Protein AF-A0A7R9QKX7-F1 (afdb_monomer)

InterPro domains:
  IPR015883 Beta-hexosaminidase, catalytic domain [PF00728] (13-104)
  IPR017853 Glycoside hydrolase superfamily [SSF51445] (15-140)
  IPR025705 Beta-hexosaminidase [PR00738] (69-85)
  IPR025705 Beta-hexosaminidase [PR00738] (86-103)
  IPR025705 Beta-hexosaminidase [PTHR22600] (3-140)

Mean predicted aligned error: 6.74 Å

Sequence (152 aa):
MVWKEKYRHPTSQSDSWKATVSRIVGQGYKVIVSACWYLNYISYGQDWEKYYRCDPTKSLADDREKALVLGGEACMWGEYVDGTNVLSRLWPRASAVAERLWSNPLDTNDIESAKFRLDQHRCRMLRRGIPAQPILNGFCGDYEWEMNANEL

Nearest PDB structures (foldseek):
  1np0-assembly1_D  TM=9.536E-01  e=9.210E-13  Homo sapiens
  2gk1-assembly1_I  TM=9.541E-01  e=4.145E-12  Homo sapiens
  2gjx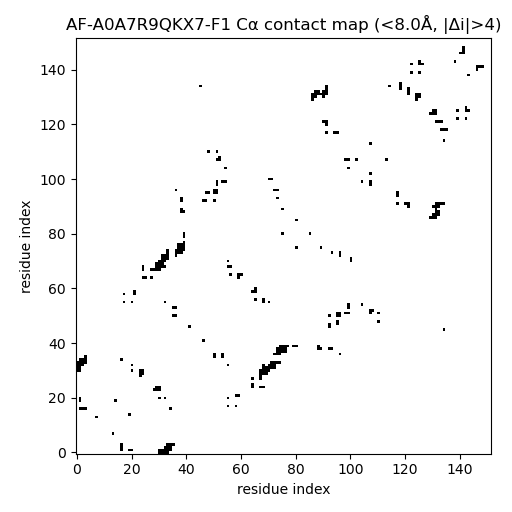-assembly1_A  TM=9.546E-01  e=9.042E-12  Homo sapiens
  2gjx-assembly1_B  TM=9.508E-01  e=1.335E-11  Homo sapiens
  1o7a-assembly3_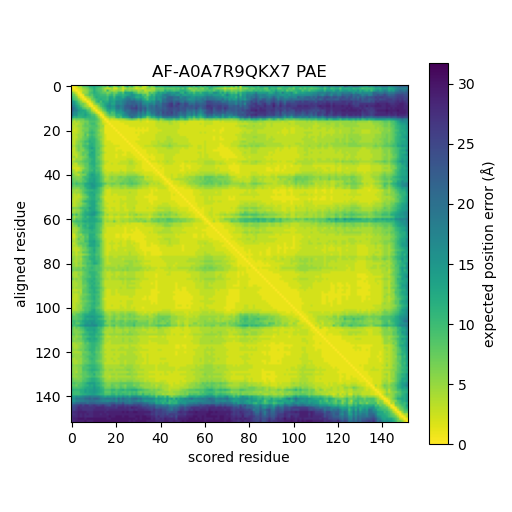E  TM=9.547E-01  e=1.972E-11  Homo sapiens

Secondary structure (DSSP, 8-state):
-B-------TTS----HHHHHHHHHHTT--EEE-TT-BTT---SS-THHHHHT--SSTT--SHHHHTTEEEE--B--STT--TTTHHHHHTTHHHHHHHHHHS-TTTT--HHHHHHHHHHHHHHHHTTT--PPP-SS---GGGSS---TT--

Foldseek 3Di:
DQADDPPPDPVDDRQDSLNVLQVCLVVVAADADAHQQALCDDDPAQPLVSLLQDDSCVSPDDPSSSVSHPAYDRDHDPPPDDPVCPQQSCPPSVVSRVCNRPDDVVVSNDPVVVLVVRQVVRLVCLVVVRQYHHRDPDDSPCSNDVPPVPPD

Organism: NCBI:txid1979941

Structure (mmCIF, N/CA/C/O backbone):
data_AF-A0A7R9QKX7-F1
#
_entry.id   AF-A0A7R9QKX7-F1
#
loop_
_atom_site.group_PDB
_atom_site.id
_atom_site.type_symbol
_atom_site.label_atom_id
_atom_site.label_alt_id
_atom_site.label_comp_id
_atom_site.label_asym_id
_atom_site.label_entity_id
_atom_site.label_seq_id
_atom_site.pdbx_PDB_ins_code
_atom_site.Cartn_x
_atom_site.Cartn_y
_atom_site.Cartn_z
_atom_site.occupancy
_atom_site.B_iso_or_equiv
_atom_site.auth_seq_id
_atom_site.auth_comp_id
_atom_site.auth_asym_id
_atom_site.auth_atom_id
_atom_site.pdbx_PDB_model_num
ATOM 1 N N . MET A 1 1 ? -18.209 -2.935 4.297 1.00 61.28 1 MET A N 1
ATOM 2 C CA . MET A 1 1 ? -17.096 -2.386 3.492 1.00 61.28 1 MET A CA 1
ATOM 3 C C . MET A 1 1 ? -17.192 -0.867 3.534 1.00 61.28 1 MET A C 1
ATOM 5 O O . MET A 1 1 ? -18.298 -0.363 3.393 1.00 61.28 1 MET A O 1
ATOM 9 N N . VAL A 1 2 ? -16.093 -0.155 3.806 1.00 78.44 2 VAL A N 1
ATOM 10 C CA . VAL A 1 2 ? -16.045 1.320 3.856 1.00 78.44 2 VAL A CA 1
ATOM 11 C C . VAL A 1 2 ? -15.180 1.832 2.709 1.00 78.44 2 VAL A C 1
ATOM 13 O O . VAL A 1 2 ? -13.962 1.636 2.702 1.00 78.44 2 VAL A O 1
ATOM 16 N N . TRP A 1 3 ? -15.808 2.510 1.753 1.00 73.50 3 TRP A N 1
ATOM 17 C CA . TRP A 1 3 ? -15.162 3.099 0.583 1.00 73.50 3 TRP A CA 1
ATOM 18 C C . TRP A 1 3 ? -15.325 4.623 0.587 1.00 73.50 3 TRP A C 1
ATOM 20 O O . TRP A 1 3 ? -16.161 5.179 1.300 1.00 73.50 3 TRP A O 1
ATOM 30 N N . LYS A 1 4 ? -14.481 5.323 -0.174 1.00 63.41 4 LYS A N 1
ATOM 31 C CA . LYS A 1 4 ? -14.516 6.785 -0.253 1.00 63.41 4 LYS A CA 1
ATOM 32 C C . LYS A 1 4 ? -15.504 7.212 -1.332 1.00 63.41 4 LYS A C 1
ATOM 34 O O . LYS A 1 4 ? -15.301 6.908 -2.505 1.00 63.41 4 LYS A O 1
ATOM 39 N N . GLU A 1 5 ? -16.523 7.970 -0.946 1.00 58.16 5 GLU A N 1
ATOM 40 C CA . GLU A 1 5 ? -17.475 8.592 -1.867 1.00 58.16 5 GLU A CA 1
ATOM 41 C C . GLU A 1 5 ? -17.256 10.113 -1.862 1.00 58.16 5 GLU A C 1
ATOM 43 O O . GLU A 1 5 ? -17.449 10.776 -0.846 1.00 58.16 5 GLU A O 1
ATOM 48 N N . LYS A 1 6 ? -16.764 10.672 -2.978 1.00 53.06 6 LYS A N 1
ATOM 49 C CA . LYS A 1 6 ? -16.409 12.105 -3.086 1.00 53.06 6 LYS A CA 1
ATOM 50 C C . LYS A 1 6 ? -17.587 12.988 -3.537 1.00 53.06 6 LYS A C 1
ATOM 52 O O . LYS A 1 6 ? -17.511 14.200 -3.385 1.00 53.06 6 LYS A O 1
ATOM 57 N N . TYR A 1 7 ? -18.662 12.397 -4.065 1.00 52.47 7 TYR A N 1
ATOM 58 C CA . TYR A 1 7 ? -19.761 13.110 -4.738 1.00 52.47 7 TYR A CA 1
ATOM 59 C C . TYR A 1 7 ? -21.052 13.242 -3.910 1.00 52.47 7 TYR A C 1
ATOM 61 O O . TYR A 1 7 ? -22.114 13.514 -4.464 1.00 52.47 7 TYR A O 1
ATOM 69 N N . ARG A 1 8 ? -20.998 13.076 -2.583 1.00 50.28 8 ARG A N 1
ATOM 70 C CA . ARG A 1 8 ? -22.181 13.269 -1.732 1.00 50.28 8 ARG A CA 1
ATOM 71 C C . ARG A 1 8 ? -22.535 14.765 -1.625 1.00 50.28 8 ARG A C 1
ATOM 73 O O . ARG A 1 8 ? -21.652 15.596 -1.431 1.00 50.28 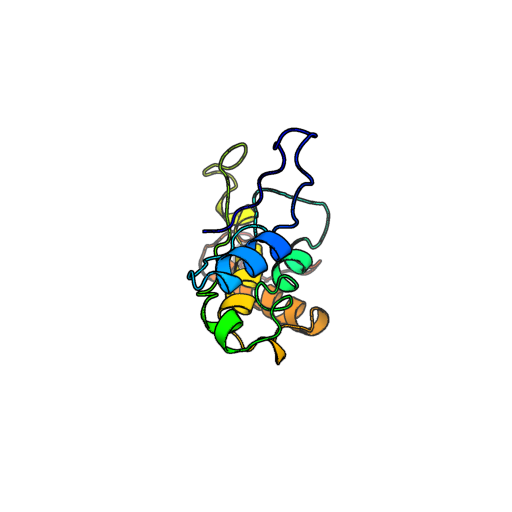8 ARG A O 1
ATOM 80 N N . HIS A 1 9 ? -23.823 15.087 -1.783 1.00 40.44 9 HIS A N 1
ATOM 81 C CA . HIS A 1 9 ? -24.379 16.447 -1.806 1.00 40.44 9 HIS A CA 1
ATOM 82 C C . HIS A 1 9 ? -23.899 17.346 -0.638 1.00 40.44 9 HIS A C 1
ATOM 84 O O . HIS A 1 9 ? -23.747 16.865 0.486 1.00 40.44 9 HIS A O 1
ATOM 90 N N . PRO A 1 10 ? -23.733 18.668 -0.865 1.00 45.22 10 PRO A N 1
ATOM 91 C CA . PRO A 1 10 ? -23.101 19.613 0.071 1.00 45.22 10 PRO A CA 1
ATOM 92 C C . PRO A 1 10 ? -23.868 19.873 1.382 1.00 45.22 10 PRO A C 1
ATOM 94 O O . PRO A 1 10 ? -23.379 20.606 2.235 1.00 45.22 10 PRO A O 1
ATOM 97 N N . THR A 1 11 ? -25.052 19.286 1.571 1.00 50.50 11 THR A N 1
ATOM 98 C CA . THR A 1 11 ? -25.847 19.401 2.807 1.00 50.50 11 THR A CA 1
ATOM 99 C C . THR A 1 11 ? -25.476 18.369 3.874 1.00 50.50 11 THR A C 1
ATOM 101 O O . THR A 1 11 ? -25.869 18.528 5.027 1.00 50.50 11 THR A O 1
ATOM 104 N N . SER A 1 12 ? -24.694 17.339 3.536 1.00 52.50 12 SER A N 1
ATOM 105 C CA . SER A 1 12 ? -24.095 16.438 4.522 1.00 52.50 12 SER A CA 1
ATOM 106 C C . SER A 1 12 ? -22.619 16.781 4.673 1.00 52.50 12 SER A C 1
ATOM 108 O O . SER A 1 12 ? -21.868 16.657 3.705 1.00 52.50 12 SER A O 1
ATOM 110 N N . GLN A 1 13 ? -22.195 17.190 5.870 1.00 47.78 13 GLN A N 1
ATOM 111 C CA . GLN A 1 13 ? -20.781 17.202 6.252 1.00 47.78 13 GLN A CA 1
ATOM 112 C C . GLN A 1 13 ? -20.153 15.888 5.762 1.00 47.78 13 GLN A C 1
ATOM 114 O O . GLN A 1 13 ? -20.651 14.815 6.105 1.00 47.78 13 GLN A O 1
ATOM 119 N N . SER A 1 14 ? -19.145 15.942 4.881 1.00 53.59 14 SER A N 1
ATOM 120 C CA . SER A 1 14 ? -18.511 14.710 4.414 1.00 53.59 14 SER A CA 1
ATOM 121 C C . SER A 1 14 ? -17.739 14.123 5.592 1.00 53.59 14 SER A C 1
ATOM 123 O O . SER A 1 14 ? -16.609 14.538 5.866 1.00 53.59 14 SER A O 1
ATOM 125 N N . ASP A 1 15 ? -18.354 13.198 6.322 1.00 61.91 15 ASP A N 1
ATOM 126 C CA . ASP A 1 15 ? -17.660 12.466 7.368 1.00 61.91 15 ASP A CA 1
ATOM 127 C C . ASP A 1 15 ? -16.412 11.841 6.750 1.00 61.91 15 ASP A C 1
ATOM 129 O O . ASP A 1 15 ? -16.477 11.123 5.745 1.00 61.91 15 ASP A O 1
ATOM 133 N N . SER A 1 16 ? -15.245 12.141 7.324 1.00 86.06 16 SER A N 1
ATOM 134 C CA . SER A 1 16 ? -14.015 11.484 6.891 1.00 86.06 16 SER A CA 1
ATOM 135 C C . SER A 1 16 ? -14.216 9.966 6.958 1.00 86.06 16 SER A C 1
ATOM 137 O O . SER A 1 16 ? -14.914 9.458 7.841 1.00 86.06 16 SER A O 1
ATOM 139 N N . TRP A 1 17 ? -13.591 9.207 6.055 1.00 88.31 17 TRP A N 1
ATOM 140 C CA . TRP A 1 17 ? -13.717 7.745 6.083 1.00 88.31 17 TRP A CA 1
ATOM 141 C C . TRP A 1 17 ? -13.329 7.161 7.454 1.00 88.31 17 TRP A C 1
ATOM 143 O O . TRP A 1 17 ? -13.910 6.168 7.875 1.00 88.31 17 TRP A O 1
ATOM 153 N N . LYS A 1 18 ? -12.416 7.821 8.184 1.00 90.62 18 LYS A N 1
ATOM 154 C CA . LYS A 1 18 ? -12.032 7.475 9.561 1.00 90.62 18 LYS A CA 1
ATOM 155 C C . LYS A 1 18 ? -13.203 7.611 10.532 1.00 90.62 18 LYS A C 1
ATOM 157 O O . LYS A 1 18 ? -13.477 6.680 11.275 1.00 90.62 18 LYS A O 1
ATOM 162 N N . ALA A 1 19 ? -13.930 8.729 10.477 1.00 90.25 19 ALA A N 1
ATOM 163 C CA . ALA A 1 19 ? -15.133 8.937 11.285 1.00 90.25 19 ALA A CA 1
ATOM 164 C C . ALA A 1 19 ? -16.218 7.898 10.957 1.00 90.25 19 ALA A C 1
ATOM 166 O O . ALA A 1 19 ? -16.870 7.371 11.856 1.00 90.25 19 ALA A O 1
ATOM 167 N N . THR A 1 20 ? -16.357 7.536 9.678 1.00 91.06 20 THR A N 1
ATOM 168 C CA . THR A 1 20 ? -17.269 6.463 9.256 1.00 91.06 20 THR A CA 1
ATOM 169 C C . THR A 1 20 ? -16.856 5.106 9.830 1.00 91.06 20 THR A C 1
ATOM 171 O O . THR A 1 20 ? -17.714 4.386 10.335 1.00 91.06 20 THR A O 1
ATOM 174 N N . VAL A 1 21 ? -15.561 4.767 9.802 1.00 92.31 21 VAL A N 1
ATOM 175 C CA . VAL A 1 21 ? -15.032 3.543 10.426 1.00 92.31 21 VAL A CA 1
ATOM 176 C C . VAL A 1 21 ? -15.318 3.539 11.926 1.00 92.31 21 VAL A C 1
ATOM 178 O O . VAL A 1 21 ? -15.957 2.601 12.392 1.00 92.31 21 VAL A O 1
ATOM 181 N N . SER A 1 22 ? -14.945 4.596 12.657 1.00 92.50 22 SER A N 1
ATOM 182 C CA . SER A 1 22 ? -15.198 4.713 14.101 1.00 92.50 22 SER A CA 1
ATOM 183 C C . SER A 1 22 ? -16.680 4.561 14.444 1.00 92.50 22 SER A C 1
ATOM 185 O O . SER A 1 22 ? -17.024 3.829 15.363 1.00 92.50 22 SER A O 1
ATOM 187 N N . ARG A 1 23 ? -17.579 5.178 13.668 1.00 91.69 23 ARG A N 1
ATOM 188 C CA . ARG A 1 23 ? -19.027 5.060 13.882 1.00 91.69 23 ARG A CA 1
ATOM 189 C C . ARG A 1 23 ? -19.542 3.633 13.680 1.00 91.69 23 ARG A C 1
ATOM 191 O O . ARG A 1 23 ? -20.351 3.169 14.473 1.00 91.69 23 ARG A O 1
ATOM 198 N N . ILE A 1 24 ? -19.126 2.954 12.609 1.00 92.25 24 ILE A N 1
ATOM 199 C CA . ILE A 1 24 ? -19.599 1.594 12.289 1.00 92.25 24 ILE A CA 1
ATOM 200 C C . ILE A 1 24 ? -19.045 0.580 13.296 1.00 92.25 24 ILE A C 1
ATOM 202 O O . ILE A 1 24 ? -19.770 -0.298 13.761 1.00 92.25 24 ILE A O 1
ATOM 206 N N . VAL A 1 25 ? -17.774 0.732 13.660 1.00 94.19 25 VAL A N 1
ATOM 207 C CA . VAL A 1 25 ? -17.103 -0.107 14.653 1.00 94.19 25 VAL A CA 1
ATOM 208 C C . VAL A 1 25 ? -17.695 0.107 16.049 1.00 94.19 25 VAL A C 1
ATOM 210 O O . VAL A 1 25 ? -17.992 -0.875 16.722 1.00 94.19 25 VAL A O 1
ATOM 213 N N . GLY A 1 26 ? -17.985 1.352 16.445 1.00 92.69 26 GLY A N 1
ATOM 214 C CA . GLY A 1 26 ? -18.662 1.663 17.712 1.00 92.69 26 GLY A CA 1
ATOM 215 C C . GLY A 1 26 ? -20.094 1.112 17.804 1.00 92.69 26 GLY A C 1
ATOM 216 O O . GLY A 1 26 ? -20.643 0.972 18.892 1.00 92.69 26 GLY A O 1
ATOM 217 N N . GLN A 1 27 ? -20.697 0.742 16.669 1.00 94.19 27 GLN A N 1
ATOM 218 C CA . GLN A 1 27 ? -21.969 0.011 16.605 1.00 94.19 27 GLN A CA 1
ATOM 219 C C . GLN A 1 27 ? -21.797 -1.522 16.656 1.00 94.19 27 GLN A C 1
ATOM 221 O O . GLN A 1 27 ? -22.782 -2.249 16.558 1.00 94.19 27 GLN A O 1
ATOM 226 N N . GLY A 1 28 ? -20.569 -2.029 16.799 1.00 94.56 28 GLY A N 1
ATOM 227 C CA . GLY A 1 28 ? -20.263 -3.459 16.899 1.00 94.56 28 GLY A CA 1
ATOM 228 C C . GLY A 1 28 ? -20.136 -4.192 15.560 1.00 94.56 28 GLY A C 1
ATOM 229 O O . GLY A 1 28 ? -20.025 -5.419 15.544 1.00 94.56 28 GLY A O 1
ATOM 230 N N . TYR A 1 29 ? -20.144 -3.483 14.426 1.00 95.94 29 TYR A N 1
ATOM 231 C CA . TYR A 1 29 ? -20.029 -4.111 13.110 1.00 95.94 29 TYR A CA 1
ATOM 232 C C . TYR A 1 29 ? -18.575 -4.313 12.688 1.00 95.94 29 TYR A C 1
ATOM 234 O O . TYR A 1 29 ? -17.714 -3.455 12.876 1.00 95.94 29 TYR A O 1
ATOM 242 N N . LYS A 1 30 ? -18.329 -5.438 12.012 1.00 95.88 30 LYS A N 1
ATOM 243 C CA . LYS A 1 30 ? -17.050 -5.728 11.362 1.00 95.88 30 LYS A CA 1
ATOM 244 C C . LYS A 1 30 ? -16.890 -4.920 10.074 1.00 95.88 30 LYS A C 1
ATOM 246 O O . LYS A 1 30 ? -17.838 -4.788 9.296 1.00 95.88 30 LYS A O 1
ATOM 251 N N . VAL A 1 31 ? -15.680 -4.428 9.809 1.00 94.88 31 VAL A N 1
ATOM 252 C CA . VAL A 1 31 ? -15.390 -3.581 8.644 1.00 94.88 31 VAL A CA 1
ATOM 253 C C . VAL A 1 31 ? -14.179 -4.059 7.847 1.00 94.88 31 VAL A C 1
ATOM 255 O O . VAL A 1 31 ? -13.192 -4.533 8.397 1.00 94.88 31 VAL A O 1
ATOM 258 N N . ILE A 1 32 ? -14.266 -3.877 6.529 1.00 94.88 32 ILE A N 1
ATOM 259 C CA . ILE A 1 32 ? -13.143 -3.909 5.584 1.00 94.88 32 ILE A CA 1
ATOM 260 C C . ILE A 1 32 ? -13.013 -2.491 5.039 1.00 94.88 32 ILE A C 1
ATOM 262 O O . ILE A 1 32 ? -14.030 -1.901 4.647 1.00 94.88 32 ILE A O 1
ATOM 266 N N . VAL A 1 33 ? -11.801 -1.942 5.046 1.00 94.56 33 VAL A N 1
ATOM 267 C CA . VAL A 1 33 ? -11.535 -0.556 4.643 1.00 94.56 33 VAL A CA 1
ATOM 268 C C . VAL A 1 33 ? -10.855 -0.511 3.279 1.00 94.56 33 VAL A C 1
ATOM 270 O O . VAL A 1 33 ? -9.821 -1.136 3.081 1.00 94.56 33 VAL A O 1
ATOM 273 N N . SER A 1 34 ? -11.395 0.293 2.365 1.00 94.75 34 SER A N 1
ATOM 274 C CA . SER A 1 34 ? -10.798 0.522 1.037 1.00 94.75 34 SER A CA 1
ATOM 275 C C . SER A 1 34 ? -10.572 2.010 0.742 1.00 94.75 34 SER A C 1
ATOM 277 O O . SER A 1 34 ? -9.886 2.384 -0.205 1.00 94.75 34 SER A O 1
ATOM 279 N N . ALA A 1 35 ? -11.127 2.896 1.577 1.00 91.88 35 ALA A N 1
ATOM 280 C CA . ALA A 1 35 ? -11.240 4.335 1.329 1.00 91.88 35 ALA A CA 1
ATOM 281 C C . ALA A 1 35 ? -9.914 5.096 1.116 1.00 91.88 35 ALA A C 1
ATOM 283 O O . ALA A 1 35 ? -9.916 6.171 0.510 1.00 91.88 35 ALA A O 1
ATOM 284 N N . CYS A 1 36 ? -8.793 4.580 1.621 1.00 92.25 36 CYS A N 1
ATOM 285 C CA . CYS A 1 36 ? -7.469 5.176 1.436 1.00 92.25 36 CYS A CA 1
ATOM 286 C C . CYS A 1 36 ? -6.590 4.443 0.413 1.00 92.25 36 CYS A C 1
ATOM 288 O O . CYS A 1 36 ? -5.496 4.924 0.130 1.00 92.25 36 CYS A O 1
ATOM 290 N N . TRP A 1 37 ? -7.059 3.334 -0.166 1.00 95.88 37 TRP A N 1
ATOM 291 C CA . TRP A 1 37 ? -6.299 2.480 -1.085 1.00 95.88 37 TRP A CA 1
ATOM 292 C C . TRP A 1 37 ? -6.908 2.448 -2.491 1.00 95.88 37 TRP A C 1
ATOM 294 O O . TRP A 1 37 ? -7.018 1.403 -3.121 1.00 95.88 37 TRP A O 1
ATOM 304 N N . TYR A 1 38 ? -7.304 3.614 -3.000 1.00 95.12 38 TYR A N 1
ATOM 305 C CA . TYR A 1 38 ? -7.740 3.776 -4.389 1.00 95.12 38 TYR A CA 1
ATOM 306 C C . TYR A 1 38 ? -6.524 3.977 -5.293 1.00 95.12 38 TYR A C 1
ATOM 308 O O . TYR A 1 38 ? -6.002 5.086 -5.404 1.00 95.12 38 TYR A O 1
ATOM 316 N N . LEU A 1 39 ? -6.071 2.898 -5.930 1.00 95.44 39 LEU A N 1
ATOM 317 C CA . LEU A 1 39 ? -4.873 2.879 -6.771 1.00 95.44 39 LEU A CA 1
ATOM 318 C C . LEU A 1 39 ? -5.096 3.505 -8.156 1.00 95.44 39 LEU A C 1
ATOM 320 O O . LEU A 1 39 ? -4.131 3.897 -8.817 1.00 95.44 39 LEU A O 1
ATOM 324 N N . ASN A 1 40 ? -6.349 3.640 -8.596 1.00 91.88 40 ASN A N 1
ATOM 325 C CA . ASN A 1 40 ? -6.691 4.352 -9.832 1.00 91.88 40 ASN A CA 1
ATOM 326 C C . ASN A 1 40 ? -6.354 5.854 -9.752 1.00 91.88 40 ASN A C 1
ATOM 328 O O . ASN A 1 40 ? -6.072 6.475 -10.775 1.00 91.88 40 ASN A O 1
ATOM 332 N N . TYR A 1 41 ? -6.321 6.440 -8.548 1.00 90.25 41 TYR A N 1
ATOM 333 C CA . TYR A 1 41 ? -5.878 7.818 -8.346 1.00 90.25 41 TYR A CA 1
ATOM 334 C C . TYR A 1 41 ? -4.353 7.929 -8.384 1.00 90.25 41 TYR A C 1
ATOM 336 O O . TYR A 1 41 ? -3.659 7.802 -7.370 1.00 90.25 41 TYR A O 1
ATOM 344 N N . ILE A 1 42 ? -3.847 8.214 -9.580 1.00 88.62 42 ILE A N 1
ATOM 345 C CA . ILE A 1 42 ? -2.436 8.497 -9.835 1.00 88.62 42 ILE A CA 1
ATOM 346 C C . ILE A 1 42 ? -2.083 9.944 -9.467 1.00 88.62 42 ILE A C 1
ATOM 348 O O . ILE A 1 42 ? -2.879 10.868 -9.628 1.00 88.62 42 ILE A O 1
ATOM 352 N N . SER A 1 43 ? -0.869 10.139 -8.965 1.00 89.31 43 SER A N 1
ATOM 353 C CA . SER A 1 43 ? -0.269 11.447 -8.701 1.00 89.31 43 SER A CA 1
ATOM 354 C C . SER A 1 43 ? 1.208 11.394 -9.072 1.00 89.31 43 SER A C 1
ATOM 356 O O . SER A 1 43 ? 1.808 10.324 -9.010 1.00 89.31 43 SER A O 1
ATOM 358 N N . TYR A 1 44 ? 1.792 12.531 -9.448 1.00 89.75 44 TYR A N 1
ATOM 359 C CA . TYR A 1 44 ? 3.221 12.602 -9.750 1.00 89.75 44 TYR A CA 1
ATOM 360 C C . TYR A 1 44 ? 4.072 12.205 -8.530 1.00 89.75 44 TYR A C 1
ATOM 362 O O . TYR A 1 44 ? 3.753 12.588 -7.402 1.00 89.75 44 TYR A O 1
ATOM 370 N N . GLY A 1 45 ? 5.160 11.466 -8.765 1.00 89.19 45 GLY A N 1
ATOM 371 C CA . GLY A 1 45 ? 6.097 11.019 -7.730 1.00 89.19 45 GLY A CA 1
ATOM 372 C C . GLY A 1 45 ? 5.727 9.691 -7.054 1.00 89.19 45 GLY A C 1
ATOM 373 O O . GLY A 1 45 ? 4.990 8.871 -7.598 1.00 89.19 45 GLY A O 1
ATOM 374 N N . GLN A 1 46 ? 6.278 9.472 -5.857 1.00 89.75 46 GLN A N 1
ATOM 375 C CA . GLN A 1 46 ? 6.161 8.228 -5.087 1.00 89.75 46 GLN A CA 1
ATOM 376 C C . GLN A 1 46 ? 4.832 8.141 -4.322 1.00 89.75 46 GLN A C 1
ATOM 378 O O . GLN A 1 46 ? 4.758 8.265 -3.102 1.00 89.75 46 GLN A O 1
ATOM 383 N N . ASP A 1 47 ? 3.739 7.909 -5.042 1.00 92.00 47 ASP A N 1
ATOM 384 C CA . ASP A 1 47 ? 2.403 7.858 -4.444 1.00 92.00 47 ASP A CA 1
ATOM 385 C C . ASP A 1 47 ? 2.110 6.572 -3.644 1.00 92.00 47 ASP A C 1
ATOM 387 O O . ASP A 1 47 ? 1.046 6.456 -3.040 1.00 92.00 47 ASP A O 1
ATOM 391 N N . TRP A 1 48 ? 3.036 5.613 -3.591 1.00 94.69 48 TRP A N 1
ATOM 392 C CA . TRP A 1 48 ? 2.904 4.423 -2.748 1.00 94.69 48 TRP A CA 1
ATOM 393 C C . TRP A 1 48 ? 2.977 4.762 -1.249 1.00 94.69 48 TRP A C 1
ATOM 395 O O . TRP A 1 48 ? 2.346 4.092 -0.428 1.00 94.69 48 TRP A O 1
ATOM 405 N N . GLU A 1 49 ? 3.672 5.845 -0.887 1.00 94.69 49 GLU A N 1
ATOM 406 C CA . GLU A 1 49 ? 3.878 6.275 0.498 1.00 94.69 49 GLU A CA 1
ATOM 407 C C . GLU A 1 49 ? 2.563 6.565 1.234 1.00 94.69 49 GLU A C 1
ATOM 409 O O . GLU A 1 49 ? 2.381 6.166 2.386 1.00 94.69 49 GLU A O 1
ATOM 414 N N . LYS A 1 50 ? 1.605 7.228 0.569 1.00 92.69 50 LYS A N 1
ATOM 415 C CA . LYS A 1 50 ? 0.278 7.516 1.150 1.00 92.69 50 LYS A CA 1
ATOM 416 C C . LYS A 1 50 ? -0.508 6.233 1.433 1.00 92.69 50 LYS A C 1
ATOM 418 O O . LYS A 1 50 ? -1.236 6.183 2.423 1.00 92.69 50 LYS A O 1
ATOM 423 N N . TYR A 1 51 ? -0.345 5.203 0.600 1.00 94.94 51 TYR A N 1
ATOM 424 C CA . TYR A 1 51 ? -0.989 3.907 0.803 1.00 94.94 51 TYR A CA 1
ATOM 425 C C . TYR A 1 51 ? -0.338 3.157 1.962 1.00 94.94 51 TYR A C 1
ATOM 427 O O . TYR A 1 51 ? -1.051 2.619 2.808 1.00 94.94 51 TYR A O 1
ATOM 435 N N . TYR A 1 52 ? 0.994 3.205 2.050 1.00 95.50 52 TYR A N 1
ATOM 436 C CA . TYR A 1 52 ? 1.748 2.608 3.147 1.00 95.50 52 TYR A CA 1
ATOM 437 C C . TYR A 1 52 ? 1.416 3.258 4.495 1.00 95.50 52 TYR A C 1
ATOM 439 O O . TYR A 1 52 ? 1.190 2.555 5.473 1.00 95.50 52 TYR A O 1
ATOM 447 N N . ARG A 1 53 ? 1.308 4.594 4.570 1.00 92.88 53 ARG A N 1
ATOM 448 C CA . ARG A 1 53 ? 0.948 5.328 5.807 1.00 92.88 53 ARG A CA 1
ATOM 449 C C . ARG A 1 53 ? -0.506 5.157 6.239 1.00 92.88 53 ARG A C 1
ATOM 451 O O . ARG A 1 53 ? -0.851 5.580 7.346 1.00 92.88 53 ARG A O 1
ATOM 458 N N . CYS A 1 54 ? -1.377 4.627 5.383 1.00 92.38 54 CYS A N 1
ATOM 459 C CA . CYS A 1 54 ? -2.765 4.448 5.764 1.00 92.38 54 CYS A CA 1
ATOM 460 C C . CYS A 1 54 ? -2.903 3.299 6.764 1.00 92.38 54 CYS A C 1
ATOM 462 O O . CYS A 1 54 ? -2.714 2.141 6.414 1.00 92.38 54 CYS A O 1
ATOM 464 N N . ASP A 1 55 ? -3.285 3.630 7.992 1.00 91.94 55 ASP A N 1
ATOM 465 C CA . ASP A 1 55 ? -3.657 2.667 9.020 1.00 91.94 55 ASP A CA 1
ATOM 466 C C . ASP A 1 55 ? -5.148 2.862 9.365 1.00 91.94 55 ASP A C 1
ATOM 468 O O . ASP A 1 55 ? -5.519 3.933 9.870 1.00 91.94 55 ASP A O 1
ATOM 472 N N . PRO A 1 56 ? -6.016 1.873 9.069 1.00 90.31 56 PRO A N 1
ATOM 473 C CA . PRO A 1 56 ? -7.447 1.953 9.347 1.00 90.31 56 PRO A CA 1
ATOM 474 C C . PRO A 1 56 ? -7.787 1.867 10.842 1.00 90.31 56 PRO A C 1
ATOM 476 O O . PRO A 1 56 ? -8.886 2.252 11.230 1.00 90.31 56 PRO A O 1
ATOM 479 N N . THR A 1 57 ? -6.859 1.401 11.680 1.00 91.06 57 THR A N 1
ATOM 480 C CA . THR A 1 57 ? -7.057 1.217 13.125 1.00 91.06 57 THR A CA 1
ATOM 481 C C . THR A 1 57 ? -6.592 2.416 13.950 1.00 91.06 57 THR A C 1
ATOM 483 O O . THR A 1 57 ? -6.986 2.568 15.103 1.00 91.06 57 THR A O 1
ATOM 486 N N . LYS A 1 58 ? -5.814 3.327 13.350 1.00 88.19 58 LYS A N 1
ATOM 487 C CA . LYS A 1 58 ? -5.165 4.452 14.043 1.00 88.19 58 LYS A CA 1
ATOM 488 C C . LYS A 1 58 ? -6.122 5.432 14.731 1.00 88.19 58 LYS A C 1
ATOM 490 O O . LYS A 1 58 ? -5.711 6.118 15.661 1.00 88.19 58 LYS A O 1
ATOM 495 N N . SER A 1 59 ? -7.365 5.554 14.261 1.00 85.56 59 SER A N 1
ATOM 496 C CA . SER A 1 59 ? -8.381 6.429 14.872 1.00 85.56 59 SER A CA 1
ATOM 497 C C . SER A 1 59 ? -9.235 5.742 15.941 1.00 85.56 59 SER A C 1
ATOM 499 O O . SER A 1 59 ? -10.140 6.378 16.473 1.00 85.56 59 SER A O 1
ATOM 501 N N . LEU A 1 60 ? -8.985 4.464 16.232 1.00 90.44 60 LEU A N 1
ATOM 502 C CA . LEU A 1 60 ? -9.722 3.679 17.220 1.00 90.44 60 LEU A CA 1
ATOM 503 C C . LEU A 1 60 ? -8.893 3.574 18.502 1.00 90.44 60 LEU A C 1
ATOM 505 O O . LEU A 1 60 ? -7.711 3.226 18.455 1.00 90.44 60 LEU A O 1
ATOM 509 N N . ALA A 1 61 ? -9.504 3.893 19.643 1.00 85.69 61 ALA A N 1
ATOM 510 C CA . ALA A 1 61 ? -8.820 3.873 20.934 1.00 85.69 61 ALA A CA 1
ATOM 511 C C . ALA A 1 61 ? -8.875 2.487 21.597 1.00 85.69 61 ALA A C 1
ATOM 513 O O . ALA A 1 61 ? -7.874 2.051 22.160 1.00 85.69 61 ALA A O 1
ATOM 514 N N . ASP A 1 62 ? -10.011 1.790 21.498 1.00 92.38 62 ASP A N 1
ATOM 515 C CA . ASP A 1 62 ? -10.236 0.483 22.125 1.00 92.38 62 ASP A CA 1
ATOM 516 C C . ASP A 1 62 ? -9.715 -0.661 21.239 1.00 92.38 62 ASP A C 1
ATOM 518 O O . ASP A 1 62 ? -9.992 -0.732 20.040 1.00 92.38 62 ASP A O 1
ATOM 522 N N . ASP A 1 63 ? -8.982 -1.602 21.827 1.00 92.88 63 ASP A N 1
ATOM 523 C CA . ASP A 1 63 ? -8.491 -2.787 21.124 1.00 92.88 63 ASP A CA 1
ATOM 524 C C . ASP A 1 63 ? -9.631 -3.711 20.668 1.00 92.88 63 ASP A C 1
ATOM 526 O O . ASP A 1 63 ? -9.510 -4.376 19.637 1.00 92.88 63 ASP A O 1
ATOM 530 N N . ARG A 1 64 ? -10.777 -3.705 21.366 1.00 94.12 64 ARG A N 1
ATOM 531 C CA . ARG A 1 64 ? -11.987 -4.422 20.924 1.00 94.12 64 ARG A CA 1
ATOM 532 C C . ARG A 1 64 ? -12.547 -3.831 19.636 1.00 94.12 64 ARG A C 1
ATOM 534 O O . ARG A 1 64 ? -12.968 -4.574 18.754 1.00 94.12 64 ARG A O 1
ATOM 541 N N . GLU A 1 65 ? -12.515 -2.508 19.513 1.00 94.56 65 GLU A N 1
ATOM 542 C CA . GLU A 1 65 ? -12.912 -1.799 18.299 1.00 94.56 65 GLU A CA 1
ATOM 543 C C . GLU A 1 65 ? -11.931 -2.078 17.156 1.00 94.56 65 GLU A C 1
ATOM 545 O O . GLU A 1 65 ? -12.350 -2.399 16.043 1.00 94.56 65 GLU A O 1
ATOM 550 N N . LYS A 1 66 ? -10.619 -2.047 17.424 1.00 93.94 66 LYS A N 1
ATOM 551 C CA . LYS A 1 66 ? -9.603 -2.405 16.419 1.00 93.94 66 LYS A CA 1
ATOM 552 C C . LYS A 1 66 ? -9.794 -3.829 15.897 1.00 93.94 66 LYS A C 1
ATOM 554 O O . LYS A 1 66 ? -9.660 -4.043 14.697 1.00 93.94 66 LYS A O 1
ATOM 559 N N . ALA A 1 67 ? -10.180 -4.776 16.754 1.00 95.31 67 ALA A N 1
ATOM 560 C CA . ALA A 1 67 ? -10.450 -6.161 16.362 1.00 95.31 67 ALA A CA 1
ATOM 561 C C . ALA A 1 67 ? -11.664 -6.326 15.423 1.00 95.31 67 ALA A C 1
ATOM 563 O O . ALA A 1 67 ? -11.794 -7.354 14.755 1.00 95.31 67 ALA A O 1
ATOM 564 N N . LEU A 1 68 ? -12.554 -5.330 15.339 1.00 96.38 68 LEU A N 1
ATOM 565 C CA . LEU A 1 68 ? -13.655 -5.317 14.369 1.00 96.38 68 LEU A CA 1
ATOM 566 C C . LEU A 1 68 ? -13.200 -4.870 12.969 1.00 96.38 68 LEU A C 1
ATOM 568 O O . LEU A 1 68 ? -13.919 -5.097 11.991 1.00 96.38 68 LEU A O 1
ATOM 572 N N . VAL A 1 69 ? -12.009 -4.283 12.837 1.00 95.12 69 VAL A N 1
ATOM 573 C CA . VAL A 1 69 ? -11.384 -4.007 11.540 1.00 95.12 69 VAL A CA 1
ATOM 574 C C . VAL A 1 69 ? -10.723 -5.289 11.038 1.00 95.12 69 VAL A C 1
ATOM 576 O O . VAL A 1 69 ? -9.650 -5.672 11.486 1.00 95.12 69 VAL A O 1
ATOM 579 N N . LEU A 1 70 ? -11.366 -5.956 10.081 1.00 95.38 70 LEU A N 1
ATOM 580 C CA . LEU A 1 70 ? -10.902 -7.242 9.546 1.00 95.38 70 LEU A CA 1
ATOM 581 C C . LEU A 1 70 ? -9.689 -7.113 8.620 1.00 95.38 70 LEU A C 1
ATOM 583 O O . LEU A 1 70 ? -9.038 -8.105 8.313 1.00 95.38 70 LEU A O 1
ATOM 587 N N . GLY A 1 71 ? -9.431 -5.903 8.129 1.00 94.31 71 GLY A N 1
ATOM 588 C CA . GLY A 1 71 ? -8.374 -5.614 7.177 1.00 94.31 71 GLY A CA 1
ATOM 589 C C . GLY A 1 71 ? -8.848 -4.634 6.116 1.00 94.31 71 GLY A C 1
ATOM 590 O O . GLY A 1 71 ? -9.586 -3.680 6.395 1.00 94.31 71 GLY A O 1
ATOM 591 N N . GLY A 1 72 ? -8.410 -4.874 4.885 1.00 95.44 72 GLY A N 1
ATOM 592 C CA . GLY A 1 72 ? -8.489 -3.881 3.837 1.00 95.44 72 GLY A CA 1
ATOM 593 C C . GLY A 1 72 ? -8.428 -4.411 2.426 1.00 95.44 72 GLY A 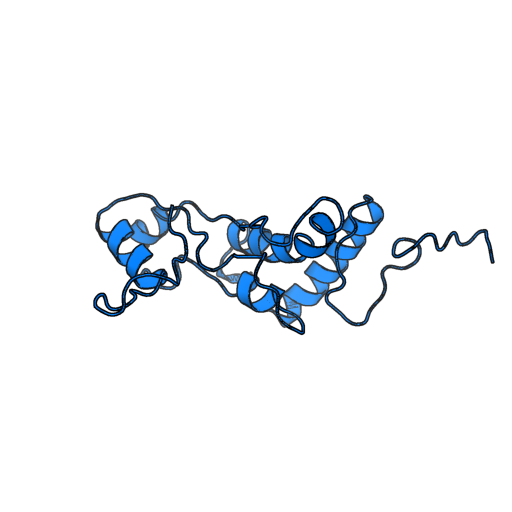C 1
ATOM 594 O O . GLY A 1 72 ? -8.068 -5.561 2.196 1.00 95.44 72 GLY A O 1
ATOM 595 N N . GLU A 1 73 ? -8.748 -3.529 1.487 1.00 96.62 73 GLU A N 1
ATOM 596 C CA . GLU A 1 73 ? -8.705 -3.827 0.063 1.00 96.62 73 GLU A CA 1
ATOM 597 C C . GLU A 1 73 ? -8.138 -2.640 -0.717 1.00 96.62 73 GLU A C 1
ATOM 599 O O . GLU A 1 73 ? -8.565 -1.496 -0.540 1.00 96.62 73 GLU A O 1
ATOM 604 N N . ALA A 1 74 ? -7.178 -2.923 -1.597 1.00 97.31 74 ALA A N 1
ATOM 605 C CA . ALA A 1 74 ? -6.727 -1.971 -2.596 1.00 97.31 74 ALA A CA 1
ATOM 606 C C . ALA A 1 74 ? -7.646 -2.031 -3.818 1.00 97.31 74 ALA A C 1
ATOM 608 O O . ALA A 1 74 ? -7.784 -3.079 -4.443 1.00 97.31 74 ALA A O 1
ATOM 609 N N . CYS A 1 75 ? -8.242 -0.901 -4.186 1.00 96.25 75 CYS A N 1
ATOM 610 C CA . CYS A 1 75 ? -9.176 -0.822 -5.302 1.00 96.25 75 CYS A CA 1
ATOM 611 C C . CYS A 1 75 ? -8.494 -0.255 -6.548 1.00 96.25 75 CYS A C 1
ATOM 613 O O . CYS A 1 75 ? -7.915 0.835 -6.516 1.00 96.25 75 CYS A O 1
ATOM 615 N N . MET A 1 76 ? -8.629 -0.966 -7.666 1.00 96.19 76 MET A N 1
ATOM 616 C CA . MET A 1 76 ? -8.2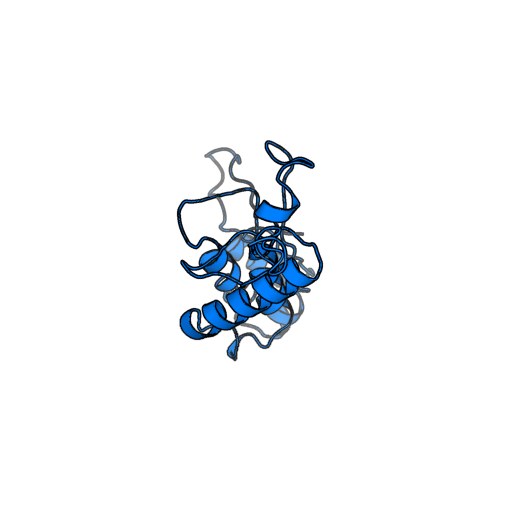59 -0.496 -8.998 1.00 96.19 76 MET A CA 1
ATOM 617 C C . MET A 1 76 ? -9.527 -0.355 -9.840 1.00 96.19 76 MET A C 1
ATOM 619 O O . MET A 1 76 ? -10.013 -1.326 -10.413 1.00 96.19 76 MET A O 1
ATOM 623 N N . TRP A 1 77 ? -10.081 0.853 -9.879 1.00 95.44 77 TRP A N 1
ATOM 624 C CA . TRP A 1 77 ? -11.247 1.155 -10.707 1.00 95.44 77 TRP A CA 1
ATOM 625 C C . TRP A 1 77 ? -10.869 1.279 -12.191 1.00 95.44 77 TRP A C 1
ATOM 627 O O . TRP A 1 77 ? -9.768 1.719 -12.533 1.00 95.44 77 TRP A O 1
ATOM 637 N N . GLY A 1 78 ? -11.785 0.843 -13.057 1.00 96.56 78 GLY A N 1
ATOM 638 C CA . GLY A 1 78 ? -11.546 0.588 -14.479 1.00 96.56 78 GLY A CA 1
ATOM 639 C C . GLY A 1 78 ? -11.720 1.776 -15.425 1.00 96.56 78 GLY A C 1
ATOM 640 O O . GLY A 1 78 ? -11.633 1.574 -16.628 1.00 96.56 78 GLY A O 1
ATOM 641 N N . GLU A 1 79 ? -11.979 3.000 -14.950 1.00 95.56 79 GLU A N 1
ATOM 642 C CA . GLU A 1 79 ? -12.391 4.108 -15.835 1.00 95.56 79 GLU A CA 1
ATOM 643 C C . GLU A 1 79 ? -11.342 4.447 -16.904 1.00 95.56 79 GLU A C 1
ATOM 645 O O . GLU A 1 79 ? -11.687 4.810 -18.024 1.00 95.56 79 GLU A O 1
ATOM 650 N N . TYR A 1 80 ? -10.061 4.309 -16.552 1.00 94.94 80 TYR A N 1
ATOM 651 C CA . TYR A 1 80 ? -8.916 4.514 -17.447 1.00 94.94 80 TYR A CA 1
ATOM 652 C C . TYR A 1 80 ? -7.883 3.390 -17.300 1.00 94.94 80 TYR A C 1
ATOM 654 O O . TYR A 1 80 ? -6.679 3.633 -17.436 1.00 94.94 80 TYR A O 1
ATOM 662 N N . VAL A 1 81 ? -8.331 2.197 -16.904 1.00 96.75 81 VAL A N 1
ATOM 663 C CA . VAL A 1 81 ? -7.481 1.031 -16.637 1.00 96.75 81 VAL A CA 1
ATOM 664 C C . VAL A 1 81 ? -7.961 -0.139 -17.478 1.00 96.75 81 VAL A C 1
ATOM 666 O O . VAL A 1 81 ? -9.124 -0.519 -17.400 1.00 96.75 81 VAL A O 1
ATOM 669 N N . ASP A 1 82 ? -7.053 -0.727 -18.244 1.00 96.50 82 ASP A N 1
ATOM 670 C CA . ASP A 1 82 ? -7.317 -1.892 -19.085 1.00 96.50 82 ASP A CA 1
ATOM 671 C C . ASP A 1 82 ? -6.081 -2.811 -19.149 1.00 96.50 82 ASP A C 1
ATOM 673 O O . ASP A 1 82 ? -5.113 -2.645 -18.395 1.00 96.50 82 ASP A O 1
ATOM 677 N N . GLY A 1 83 ? -6.096 -3.790 -20.057 1.00 96.19 83 GLY A N 1
ATOM 678 C CA . GLY A 1 83 ? -4.995 -4.739 -20.240 1.00 96.19 83 GLY A CA 1
ATOM 679 C C . GLY A 1 83 ? -3.642 -4.098 -20.573 1.00 96.19 83 GLY A C 1
ATOM 680 O O . GLY A 1 83 ? -2.614 -4.735 -20.365 1.00 96.19 83 GLY A O 1
ATOM 681 N N . THR A 1 84 ? -3.612 -2.844 -21.033 1.00 95.94 84 THR A N 1
ATOM 682 C CA . THR A 1 84 ? -2.368 -2.146 -21.388 1.00 95.94 84 THR A CA 1
ATOM 683 C C . THR A 1 84 ? -1.621 -1.601 -20.173 1.00 95.94 84 THR A C 1
ATOM 685 O O . THR A 1 84 ? -0.411 -1.392 -20.239 1.00 95.94 84 THR A O 1
ATOM 688 N N . ASN A 1 85 ? -2.315 -1.350 -19.056 1.00 95.31 85 ASN A N 1
ATOM 689 C CA . ASN A 1 85 ? -1.731 -0.623 -17.926 1.00 95.31 85 ASN A CA 1
ATOM 690 C C . ASN A 1 85 ? -2.114 -1.161 -16.540 1.00 95.31 85 ASN A C 1
ATOM 692 O O . ASN A 1 85 ? -1.588 -0.667 -15.542 1.00 95.31 85 ASN A O 1
ATOM 696 N N . VAL A 1 86 ? -2.995 -2.164 -16.444 1.00 96.44 86 VAL A N 1
ATOM 697 C CA . VAL A 1 86 ? -3.470 -2.675 -15.150 1.00 96.44 86 VAL A CA 1
ATOM 698 C C . VAL A 1 86 ? -2.323 -3.159 -14.267 1.00 96.44 86 VAL A C 1
ATOM 700 O O . VAL A 1 86 ? -2.275 -2.810 -13.091 1.00 96.44 86 VAL A O 1
ATOM 703 N N . LEU A 1 87 ? -1.357 -3.894 -14.826 1.00 96.38 87 LEU A N 1
ATOM 704 C CA . LEU A 1 87 ? -0.257 -4.475 -14.054 1.00 96.38 87 LEU A CA 1
ATOM 705 C C . LEU A 1 87 ? 0.733 -3.416 -13.565 1.00 96.38 87 LEU A C 1
ATOM 707 O O . LEU A 1 87 ? 1.066 -3.408 -12.382 1.00 96.38 87 LEU A O 1
ATOM 711 N N . SER A 1 88 ? 1.15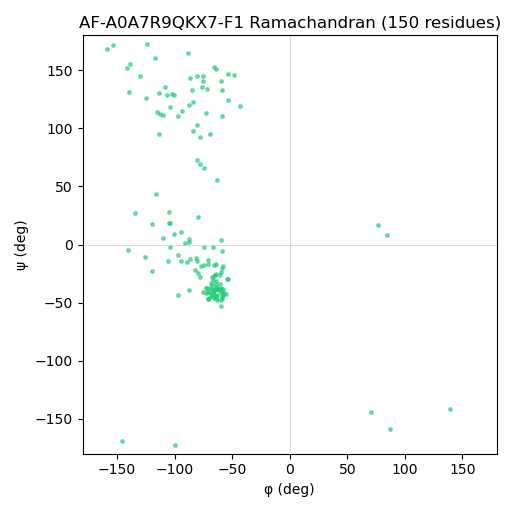0 -2.499 -14.439 1.00 94.50 88 SER A N 1
ATOM 712 C CA . SER A 1 88 ? 2.089 -1.428 -14.087 1.00 94.50 88 SER A CA 1
ATOM 713 C C . SER A 1 88 ? 1.468 -0.414 -13.133 1.00 94.50 88 SER A C 1
ATOM 715 O O . SER A 1 88 ? 2.141 0.080 -12.233 1.00 94.50 88 SER A O 1
ATOM 717 N N . ARG A 1 89 ? 0.159 -0.152 -13.248 1.00 95.12 89 ARG A N 1
ATOM 718 C CA . ARG A 1 89 ? -0.555 0.673 -12.271 1.00 95.12 89 ARG A CA 1
ATOM 719 C C . ARG A 1 89 ? -0.729 -0.042 -10.939 1.00 95.12 89 ARG A C 1
ATOM 721 O O . ARG A 1 89 ? -0.630 0.617 -9.906 1.00 95.12 89 ARG A O 1
ATOM 728 N N . LEU A 1 90 ? -1.041 -1.335 -10.919 1.00 96.75 90 LEU A N 1
ATOM 729 C CA . LEU A 1 90 ? -1.276 -2.054 -9.666 1.00 96.75 90 LEU A CA 1
ATOM 730 C C . LEU A 1 90 ? 0.036 -2.245 -8.895 1.00 96.75 90 LEU A C 1
ATOM 732 O O . LEU A 1 90 ? 0.105 -1.957 -7.699 1.00 96.75 90 LEU A O 1
ATOM 736 N N . TRP A 1 91 ? 1.087 -2.685 -9.583 1.00 97.25 91 TRP A N 1
ATOM 737 C CA . TRP A 1 91 ? 2.338 -3.115 -8.971 1.00 97.25 91 TRP A CA 1
ATOM 738 C C . TRP A 1 91 ? 3.473 -2.119 -9.204 1.00 97.25 91 TRP A C 1
ATOM 740 O O . TRP A 1 91 ? 3.652 -1.673 -10.332 1.00 97.25 91 TRP A O 1
ATOM 750 N N . PRO A 1 92 ? 4.279 -1.795 -8.176 1.00 96.69 92 PRO A N 1
ATOM 751 C CA . PRO A 1 92 ? 4.326 -2.409 -6.846 1.00 96.69 92 PRO A CA 1
ATOM 752 C C . PRO A 1 92 ? 3.464 -1.674 -5.799 1.00 96.69 92 PRO A C 1
ATOM 754 O O . PRO A 1 92 ? 3.564 -1.963 -4.611 1.00 96.69 92 PRO A O 1
ATOM 757 N N . ARG A 1 93 ? 2.608 -0.720 -6.196 1.00 96.88 93 ARG A N 1
ATOM 758 C CA . ARG A 1 93 ? 1.825 0.109 -5.254 1.00 96.88 93 ARG A CA 1
ATOM 759 C C . ARG A 1 93 ? 0.920 -0.720 -4.339 1.00 96.88 93 ARG A C 1
ATOM 761 O O . ARG A 1 93 ? 0.846 -0.447 -3.144 1.00 96.88 93 ARG A O 1
ATOM 768 N N . ALA A 1 94 ? 0.289 -1.763 -4.869 1.00 97.75 94 ALA A N 1
ATOM 769 C CA . ALA A 1 94 ? -0.508 -2.700 -4.084 1.00 97.75 94 ALA A CA 1
ATOM 770 C C . ALA A 1 94 ? 0.326 -3.488 -3.056 1.00 97.75 94 ALA A C 1
ATOM 772 O O . ALA A 1 94 ? -0.204 -3.863 -2.013 1.00 97.75 94 ALA A O 1
ATOM 773 N N . SER A 1 95 ? 1.634 -3.678 -3.271 1.00 97.88 95 SER A N 1
ATOM 774 C CA . SER A 1 95 ? 2.507 -4.322 -2.280 1.00 97.88 95 SER A CA 1
ATOM 775 C C . SER A 1 95 ? 2.665 -3.480 -1.016 1.00 97.88 95 SER A C 1
ATOM 777 O O . SER A 1 95 ? 2.771 -4.043 0.068 1.00 97.88 95 SER A O 1
ATOM 779 N N . ALA A 1 96 ? 2.604 -2.148 -1.122 1.00 96.62 96 ALA A N 1
ATOM 780 C CA . ALA A 1 96 ? 2.600 -1.274 0.051 1.00 96.62 96 ALA A CA 1
ATOM 781 C C . ALA A 1 96 ? 1.342 -1.484 0.915 1.00 96.62 96 ALA A C 1
ATOM 783 O O . ALA A 1 96 ? 1.416 -1.465 2.142 1.00 96.62 96 ALA A O 1
ATOM 784 N N . VAL A 1 97 ? 0.194 -1.725 0.274 1.00 97.19 97 VAL A N 1
ATOM 785 C CA . VAL A 1 97 ? -1.059 -2.071 0.962 1.00 97.19 97 VAL A CA 1
ATOM 786 C C . VAL A 1 97 ? -0.963 -3.457 1.594 1.00 97.19 97 VAL A C 1
ATOM 788 O O . VAL A 1 97 ? -1.350 -3.635 2.745 1.00 97.19 97 VAL A O 1
ATOM 791 N N . ALA A 1 98 ? -0.400 -4.423 0.865 1.00 97.31 98 ALA A N 1
ATOM 792 C CA . ALA A 1 98 ? -0.202 -5.778 1.362 1.00 97.31 98 ALA A CA 1
ATOM 793 C C . ALA A 1 98 ? 0.686 -5.807 2.615 1.00 97.31 98 ALA A C 1
ATOM 795 O O . ALA A 1 98 ? 0.300 -6.414 3.609 1.00 97.31 98 ALA A O 1
ATOM 796 N N . GLU A 1 99 ? 1.830 -5.113 2.614 1.00 96.81 99 GLU A N 1
ATOM 797 C CA . GLU A 1 99 ? 2.716 -5.062 3.786 1.00 96.81 99 GLU A CA 1
ATOM 798 C C . GLU A 1 99 ? 2.025 -4.411 4.990 1.00 96.81 99 GLU A C 1
ATOM 800 O O . GLU A 1 99 ? 2.133 -4.920 6.102 1.00 96.81 99 GLU A O 1
ATOM 805 N N . ARG A 1 100 ? 1.236 -3.350 4.773 1.00 95.25 100 ARG A N 1
ATOM 806 C CA . ARG A 1 100 ? 0.444 -2.709 5.832 1.00 95.25 100 ARG A CA 1
ATOM 807 C C . ARG A 1 100 ? -0.602 -3.642 6.450 1.00 95.25 100 ARG A C 1
ATOM 809 O O . ARG A 1 100 ? -0.851 -3.554 7.647 1.00 95.25 100 ARG A O 1
ATOM 816 N N . LEU A 1 101 ? -1.245 -4.484 5.646 1.00 95.25 101 LEU A N 1
ATOM 817 C CA . LEU A 1 101 ? -2.286 -5.402 6.119 1.00 95.25 101 LEU A CA 1
ATOM 818 C C . LEU A 1 101 ? -1.723 -6.692 6.725 1.00 95.25 101 LEU A C 1
ATOM 820 O O . LEU A 1 101 ? -2.424 -7.359 7.480 1.00 95.25 101 LEU A O 1
ATOM 824 N N . TRP A 1 102 ? -0.487 -7.051 6.380 1.00 95.19 102 TRP A N 1
ATOM 825 C CA . TRP A 1 102 ? 0.144 -8.301 6.798 1.00 95.19 102 TRP A CA 1
ATOM 826 C C . TRP A 1 102 ? 1.052 -8.147 8.022 1.00 95.19 102 TRP A C 1
ATOM 828 O O . TRP A 1 102 ? 1.059 -9.002 8.906 1.00 95.19 102 TRP A O 1
ATOM 838 N N . SER A 1 103 ? 1.856 -7.086 8.054 1.00 93.44 103 SER A N 1
ATOM 839 C CA . SER A 1 103 ? 2.909 -6.900 9.052 1.00 93.44 103 SER A CA 1
ATOM 840 C C . SER A 1 103 ? 2.398 -6.191 10.306 1.00 93.44 103 SER A C 1
ATOM 842 O O . SER A 1 103 ? 1.346 -5.552 10.308 1.00 93.44 103 SER A O 1
ATOM 844 N N . ASN A 1 104 ? 3.180 -6.259 11.387 1.00 88.62 104 ASN A N 1
ATOM 845 C CA . ASN A 1 104 ? 2.862 -5.534 12.611 1.00 88.62 104 ASN A CA 1
ATOM 846 C C . ASN A 1 104 ? 2.777 -4.014 12.324 1.00 88.62 104 ASN A C 1
ATOM 848 O O . ASN A 1 104 ? 3.680 -3.459 11.682 1.00 88.62 104 ASN A O 1
ATOM 852 N N . PRO A 1 105 ? 1.733 -3.312 12.806 1.00 83.94 105 PRO A N 1
ATOM 853 C CA . PRO A 1 105 ? 1.609 -1.864 12.660 1.00 83.94 105 PRO A CA 1
ATOM 854 C C . PRO A 1 105 ? 2.824 -1.070 13.151 1.00 83.94 105 PRO A C 1
ATOM 856 O O . PRO A 1 105 ? 3.102 -0.002 12.609 1.00 83.94 105 PRO A O 1
ATOM 859 N N . LEU A 1 106 ? 3.555 -1.576 14.151 1.00 83.88 106 LEU A N 1
ATOM 860 C CA . LEU A 1 106 ? 4.757 -0.933 14.692 1.00 83.88 106 LEU A CA 1
ATOM 861 C C . LEU A 1 106 ? 5.926 -0.951 13.697 1.00 83.88 106 LEU A C 1
ATOM 863 O O . LEU A 1 106 ? 6.619 0.057 13.561 1.00 83.88 106 LEU A O 1
ATOM 867 N N . ASP A 1 107 ? 6.071 -2.038 12.938 1.00 85.38 107 ASP A N 1
ATOM 868 C CA . ASP A 1 107 ? 7.153 -2.235 11.962 1.00 85.38 107 ASP A CA 1
ATOM 869 C C . ASP A 1 107 ? 6.878 -1.532 10.624 1.00 85.38 107 ASP A C 1
ATOM 871 O O . ASP A 1 107 ? 7.757 -1.386 9.774 1.00 85.38 107 ASP A O 1
ATOM 875 N N . THR A 1 108 ? 5.647 -1.057 10.428 1.00 85.25 108 THR A N 1
ATOM 876 C CA . THR A 1 108 ? 5.172 -0.489 9.163 1.00 85.25 108 THR A CA 1
ATOM 877 C C . THR A 1 108 ? 5.055 1.036 9.186 1.00 85.25 108 THR A C 1
ATOM 879 O O . THR A 1 108 ? 4.256 1.613 8.460 1.00 85.25 108 THR A O 1
ATOM 882 N N . ASN A 1 109 ? 5.844 1.742 9.999 1.00 82.88 109 ASN A N 1
ATOM 883 C CA . ASN A 1 109 ? 5.781 3.214 10.090 1.00 82.88 109 ASN A CA 1
ATOM 884 C C . ASN A 1 109 ? 6.939 3.954 9.412 1.00 82.88 109 ASN A C 1
ATOM 886 O O . ASN A 1 109 ? 6.826 5.159 9.174 1.00 82.88 109 ASN A O 1
ATOM 890 N N . ASP A 1 110 ? 8.018 3.249 9.076 1.00 91.62 110 ASP A N 1
ATOM 891 C CA . ASP A 1 110 ? 9.202 3.844 8.463 1.00 91.62 110 ASP A CA 1
ATOM 892 C C . ASP A 1 110 ? 9.198 3.684 6.936 1.00 91.62 110 ASP A C 1
ATOM 894 O O . ASP A 1 110 ? 9.360 2.585 6.399 1.00 91.62 110 ASP A O 1
ATOM 898 N N . ILE A 1 111 ? 9.017 4.806 6.239 1.00 93.44 111 ILE A N 1
ATOM 899 C CA . ILE A 1 111 ? 9.048 4.878 4.773 1.00 93.44 111 ILE A CA 1
ATOM 900 C C . ILE A 1 111 ? 10.461 4.708 4.228 1.00 93.44 111 ILE A C 1
ATOM 902 O O . ILE A 1 111 ? 10.641 4.062 3.196 1.00 93.44 111 ILE A O 1
ATOM 906 N N . GLU A 1 112 ? 11.458 5.258 4.917 1.00 92.94 112 GLU A N 1
ATOM 907 C CA . GLU A 1 112 ? 12.836 5.273 4.434 1.00 92.94 112 GLU A CA 1
ATOM 908 C C . GLU A 1 112 ? 13.416 3.862 4.397 1.00 92.94 112 GLU A C 1
ATOM 910 O O . GLU A 1 112 ? 14.142 3.511 3.470 1.00 92.94 112 GLU A O 1
ATOM 915 N N . SER A 1 113 ? 13.030 3.021 5.355 1.00 92.38 113 SER A N 1
ATOM 916 C CA . SER A 1 113 ? 13.331 1.590 5.339 1.00 92.38 113 SER A CA 1
ATOM 917 C C . SER A 1 113 ? 12.457 0.817 4.338 1.00 92.38 113 SER A C 1
ATOM 919 O O . SER A 1 113 ? 12.953 -0.055 3.618 1.00 92.38 113 SER A O 1
ATOM 921 N N . ALA A 1 114 ? 11.161 1.142 4.240 1.00 95.31 114 ALA A N 1
ATOM 922 C CA . ALA A 1 114 ? 10.231 0.444 3.347 1.00 95.31 114 ALA A CA 1
ATOM 923 C C . ALA A 1 114 ? 10.574 0.613 1.859 1.00 95.31 114 ALA A C 1
ATOM 925 O O . ALA A 1 114 ? 10.456 -0.351 1.101 1.00 95.31 114 ALA A O 1
ATOM 926 N N . LYS A 1 115 ? 11.054 1.792 1.434 1.00 95.00 115 LYS A N 1
ATOM 927 C CA . LYS A 1 115 ? 11.338 2.080 0.017 1.00 95.00 115 LYS A CA 1
ATOM 928 C C . LYS A 1 115 ? 12.331 1.090 -0.599 1.00 95.00 115 LYS A C 1
ATOM 930 O O . LYS A 1 115 ? 12.099 0.601 -1.697 1.00 95.00 115 LYS A O 1
ATOM 935 N N . PHE A 1 116 ? 13.389 0.724 0.128 1.00 94.00 116 PHE A N 1
ATOM 936 C CA . PHE A 1 116 ? 14.412 -0.200 -0.370 1.00 94.00 116 PHE A CA 1
ATOM 937 C C . PHE A 1 116 ? 13.902 -1.645 -0.438 1.00 94.00 116 PHE A C 1
ATOM 939 O O . PHE A 1 116 ? 14.206 -2.370 -1.386 1.00 94.00 116 PHE A O 1
ATOM 946 N N . ARG A 1 117 ? 13.079 -2.072 0.531 1.00 95.38 117 ARG A N 1
ATOM 947 C CA . ARG A 1 117 ? 12.434 -3.397 0.485 1.00 95.38 117 ARG A CA 1
ATOM 948 C C . ARG A 1 117 ? 11.434 -3.496 -0.661 1.00 95.38 117 ARG A C 1
ATOM 950 O O . ARG A 1 117 ? 11.387 -4.525 -1.341 1.00 95.38 117 ARG A O 1
ATOM 957 N N . LEU A 1 118 ? 10.654 -2.436 -0.871 1.00 96.69 118 LEU A N 1
ATOM 958 C CA . LEU A 1 118 ? 9.673 -2.352 -1.944 1.00 96.69 118 LEU A CA 1
ATOM 959 C C . LEU A 1 118 ? 10.356 -2.351 -3.316 1.00 96.69 118 LEU A C 1
ATOM 961 O O . LEU A 1 118 ? 9.897 -3.053 -4.213 1.00 96.69 118 LEU A O 1
ATOM 965 N N . ASP A 1 119 ? 11.487 -1.659 -3.455 1.00 95.38 119 ASP A N 1
ATOM 966 C CA . ASP A 1 119 ? 12.272 -1.631 -4.692 1.00 95.38 119 ASP A CA 1
ATOM 967 C C . ASP A 1 119 ? 12.863 -3.014 -5.010 1.00 95.38 119 ASP A C 1
ATOM 969 O O . ASP A 1 119 ? 12.663 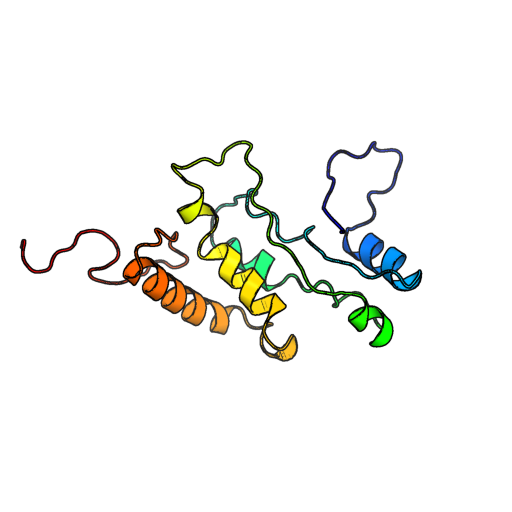-3.562 -6.095 1.00 95.38 119 ASP A O 1
ATOM 973 N N . GLN A 1 120 ? 13.442 -3.684 -4.008 1.00 95.19 120 GLN A N 1
ATOM 974 C CA . GLN A 1 120 ? 13.880 -5.075 -4.149 1.00 95.19 120 GLN A CA 1
ATOM 975 C C . GLN A 1 120 ? 12.710 -6.013 -4.507 1.00 95.19 120 GLN A C 1
ATOM 977 O O . GLN A 1 120 ? 12.858 -6.971 -5.272 1.00 95.19 120 GLN A O 1
ATOM 982 N N . HIS A 1 121 ? 11.524 -5.779 -3.938 1.00 96.50 121 HIS A N 1
ATOM 983 C CA . HIS A 1 121 ? 10.327 -6.550 -4.257 1.00 96.50 121 HIS A CA 1
ATOM 984 C C . HIS A 1 121 ? 9.843 -6.308 -5.691 1.00 96.50 121 HIS A C 1
ATOM 986 O O . HIS A 1 121 ? 9.506 -7.278 -6.369 1.00 96.50 121 HIS A O 1
ATOM 992 N N . ARG A 1 122 ? 9.915 -5.072 -6.192 1.00 95.44 122 ARG A N 1
ATOM 993 C CA . ARG A 1 122 ? 9.670 -4.751 -7.602 1.00 95.44 122 ARG A CA 1
ATOM 994 C C . ARG A 1 122 ? 10.635 -5.509 -8.519 1.00 95.44 122 ARG A C 1
ATOM 996 O O . ARG A 1 122 ? 10.176 -6.150 -9.459 1.00 95.44 122 ARG A O 1
ATOM 1003 N N . CYS A 1 123 ? 11.933 -5.557 -8.220 1.00 94.56 123 CYS A N 1
ATOM 1004 C CA . CYS A 1 123 ? 12.867 -6.359 -9.024 1.00 94.56 123 CYS A CA 1
ATOM 1005 C C . CYS A 1 123 ? 12.514 -7.859 -9.022 1.00 94.56 123 CYS A C 1
ATOM 1007 O O . CYS A 1 123 ? 12.591 -8.528 -10.053 1.00 94.56 123 CYS A O 1
ATOM 1009 N N . ARG A 1 124 ? 12.046 -8.400 -7.885 1.00 95.56 124 ARG A N 1
ATOM 1010 C CA . ARG A 1 124 ? 11.528 -9.782 -7.816 1.00 95.56 124 ARG A CA 1
ATOM 1011 C C . ARG A 1 124 ? 10.276 -9.993 -8.672 1.00 95.56 124 ARG A C 1
ATOM 1013 O O . ARG A 1 124 ? 10.077 -11.106 -9.151 1.00 95.56 124 ARG A O 1
ATOM 1020 N N . MET A 1 125 ? 9.434 -8.975 -8.841 1.00 95.62 125 MET A N 1
ATOM 1021 C CA . MET A 1 125 ? 8.262 -9.021 -9.723 1.00 95.62 125 MET A CA 1
ATOM 1022 C C . MET A 1 125 ? 8.659 -9.048 -11.196 1.00 95.62 125 MET A C 1
ATOM 1024 O O . MET A 1 125 ? 8.166 -9.905 -11.927 1.00 95.62 125 MET A O 1
ATOM 1028 N N . LEU A 1 126 ? 9.596 -8.187 -11.603 1.00 94.06 126 LEU A N 1
ATOM 1029 C CA . LEU A 1 126 ? 10.111 -8.161 -12.975 1.00 94.06 126 LEU A CA 1
ATOM 1030 C C . LEU A 1 126 ? 10.722 -9.507 -13.369 1.00 94.06 126 LEU A C 1
ATOM 1032 O O . LEU A 1 126 ? 10.356 -10.075 -14.392 1.00 94.06 126 LEU A O 1
ATOM 1036 N N . ARG A 1 127 ? 11.531 -10.105 -12.483 1.00 92.31 127 ARG A N 1
ATOM 1037 C CA . ARG A 1 127 ? 12.086 -11.457 -12.679 1.00 92.31 127 ARG A CA 1
ATOM 1038 C C . ARG A 1 127 ? 11.019 -12.550 -12.855 1.00 92.31 127 ARG A C 1
ATOM 1040 O O . ARG A 1 127 ? 11.319 -13.629 -13.354 1.00 92.31 127 ARG A O 1
ATOM 1047 N N . ARG A 1 128 ? 9.782 -12.300 -12.422 1.00 93.88 128 ARG A N 1
ATOM 1048 C CA . ARG A 1 128 ? 8.634 -13.213 -12.553 1.00 93.88 128 ARG A CA 1
ATOM 1049 C C . ARG A 1 128 ? 7.699 -12.837 -13.708 1.00 93.88 128 ARG A C 1
ATOM 1051 O O . ARG A 1 128 ? 6.612 -13.397 -13.793 1.00 93.88 128 ARG A O 1
ATOM 1058 N N . GLY A 1 129 ? 8.089 -11.893 -14.565 1.00 92.19 129 GLY A N 1
ATOM 1059 C CA . GLY A 1 129 ? 7.289 -11.445 -15.705 1.00 92.19 129 GLY A CA 1
ATOM 1060 C C . GLY A 1 129 ? 6.135 -10.506 -15.342 1.00 92.19 129 GLY A C 1
ATOM 1061 O O . GLY A 1 129 ? 5.224 -10.324 -16.142 1.00 92.19 129 GLY A O 1
ATOM 1062 N N . ILE A 1 130 ? 6.138 -9.911 -14.144 1.00 94.62 130 ILE A N 1
ATOM 1063 C CA . ILE A 1 130 ? 5.141 -8.908 -13.752 1.00 94.62 130 ILE A CA 1
ATOM 1064 C C . ILE A 1 130 ? 5.714 -7.520 -14.081 1.00 94.62 130 ILE A C 1
ATOM 1066 O O . ILE A 1 130 ? 6.686 -7.119 -13.435 1.00 94.62 130 ILE A O 1
ATOM 1070 N N . PRO A 1 131 ? 5.119 -6.759 -15.020 1.00 93.31 131 PRO A N 1
ATOM 1071 C CA . PRO A 1 131 ? 5.631 -5.461 -15.459 1.00 93.31 131 PRO A CA 1
ATOM 1072 C C . PRO A 1 131 ? 5.293 -4.357 -14.442 1.00 93.31 131 PRO A C 1
ATOM 1074 O O . PRO A 1 131 ? 4.441 -3.502 -14.676 1.00 93.31 131 PRO A O 1
ATOM 1077 N N . ALA A 1 132 ? 5.930 -4.407 -13.271 1.00 95.31 132 ALA A N 1
ATOM 1078 C CA . ALA A 1 132 ? 5.731 -3.461 -12.178 1.00 95.31 132 ALA A CA 1
ATOM 1079 C C . ALA A 1 132 ? 6.429 -2.113 -12.450 1.00 95.31 132 ALA A C 1
ATOM 1081 O O . ALA A 1 132 ? 7.598 -2.075 -12.847 1.00 95.31 132 ALA A O 1
ATOM 1082 N N . GLN A 1 133 ? 5.743 -0.998 -12.181 1.00 93.75 133 GLN A N 1
ATOM 1083 C CA . GLN A 1 133 ? 6.306 0.342 -12.380 1.00 93.75 133 GLN A CA 1
ATOM 1084 C C . GLN A 1 133 ? 7.513 0.610 -11.452 1.00 93.75 133 GLN A C 1
ATOM 1086 O O . GLN A 1 133 ? 7.587 0.051 -10.352 1.00 93.75 133 GLN A O 1
ATOM 1091 N N . PRO A 1 134 ? 8.471 1.463 -11.853 1.00 93.12 134 PRO A N 1
ATOM 1092 C CA . PRO A 1 134 ? 9.550 1.893 -10.969 1.00 93.12 134 PRO A CA 1
ATOM 1093 C C . PRO A 1 134 ? 9.020 2.735 -9.802 1.00 93.12 134 PRO A C 1
ATOM 1095 O O . PRO A 1 134 ? 7.992 3.406 -9.913 1.00 93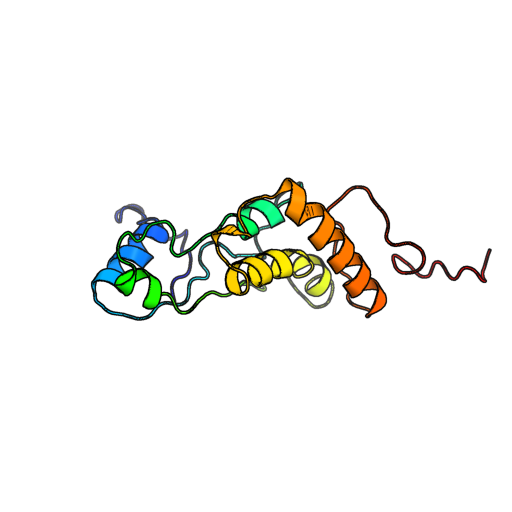.12 134 PRO A O 1
ATOM 1098 N N . ILE A 1 135 ? 9.741 2.707 -8.680 1.00 92.25 135 ILE A N 1
ATOM 1099 C CA . ILE A 1 135 ? 9.467 3.574 -7.520 1.00 92.25 135 ILE A CA 1
ATOM 1100 C C . ILE A 1 135 ? 10.641 4.489 -7.154 1.00 92.25 135 ILE A C 1
ATOM 1102 O O . ILE A 1 135 ? 10.426 5.529 -6.539 1.00 92.25 135 ILE A O 1
ATOM 1106 N N . LEU A 1 136 ? 11.863 4.128 -7.550 1.00 90.50 136 LEU A N 1
ATOM 1107 C CA . LEU A 1 136 ? 13.090 4.899 -7.357 1.00 90.50 136 LEU A CA 1
ATOM 1108 C C . LEU A 1 136 ? 13.765 5.139 -8.716 1.00 90.50 136 LEU A C 1
ATOM 1110 O O . LEU A 1 136 ? 13.367 4.570 -9.729 1.00 90.50 136 LEU A O 1
ATOM 1114 N N . ASN A 1 137 ? 14.814 5.960 -8.734 1.00 89.25 137 ASN A N 1
ATOM 1115 C CA . ASN A 1 137 ? 15.633 6.260 -9.915 1.00 89.25 137 ASN A CA 1
ATOM 1116 C C . ASN A 1 137 ? 16.681 5.168 -10.245 1.00 89.25 137 ASN A C 1
ATOM 1118 O O . ASN A 1 137 ? 17.720 5.480 -10.825 1.00 89.25 137 ASN A O 1
ATOM 1122 N N . GLY A 1 138 ? 16.448 3.926 -9.811 1.00 87.56 138 GLY A N 1
ATOM 1123 C CA . GLY A 1 138 ? 17.347 2.782 -9.997 1.00 87.56 138 GLY A CA 1
ATOM 1124 C C . GLY A 1 138 ? 16.941 1.867 -11.156 1.00 87.56 138 GLY A C 1
ATOM 1125 O O . GLY A 1 138 ? 16.016 2.180 -11.900 1.00 87.56 138 GLY A O 1
ATOM 1126 N N . PHE A 1 139 ? 17.630 0.727 -11.272 1.00 89.62 139 PHE A N 1
ATOM 1127 C CA . PHE A 1 139 ? 17.385 -0.307 -12.283 1.00 89.62 139 PHE A CA 1
ATOM 1128 C C . PHE A 1 139 ? 17.495 -1.714 -11.665 1.00 89.62 139 PHE A C 1
ATOM 1130 O O . PHE A 1 139 ? 18.179 -1.893 -10.656 1.00 89.62 139 PHE A O 1
ATOM 1137 N N . CYS A 1 140 ? 16.844 -2.723 -12.259 1.00 88.31 140 CYS A N 1
ATOM 1138 C CA . CYS A 1 140 ? 16.856 -4.116 -11.768 1.00 88.31 140 CYS A CA 1
ATOM 1139 C C . CYS A 1 140 ? 17.750 -5.064 -12.591 1.00 88.31 140 CYS A C 1
ATOM 1141 O O . CYS A 1 140 ? 17.584 -6.281 -12.503 1.00 88.31 140 CYS A O 1
ATOM 1143 N N . GLY A 1 141 ? 18.688 -4.531 -13.377 1.00 81.75 141 GLY A N 1
ATOM 1144 C CA . GLY A 1 141 ? 19.549 -5.307 -14.280 1.00 81.75 141 GLY A CA 1
ATOM 1145 C C . GLY A 1 141 ? 18.795 -5.874 -15.485 1.00 81.75 141 GLY A C 1
ATOM 1146 O O . GLY A 1 141 ? 17.847 -5.254 -15.966 1.00 81.75 141 GLY A O 1
ATOM 1147 N N . ASP A 1 142 ? 19.183 -7.078 -15.912 1.00 72.44 142 ASP A N 1
ATOM 1148 C CA . ASP A 1 142 ? 18.712 -7.780 -17.124 1.00 72.44 142 ASP A CA 1
ATOM 1149 C C . ASP A 1 142 ? 17.192 -8.047 -17.185 1.00 72.44 142 ASP A C 1
ATOM 1151 O O . ASP A 1 142 ? 16.684 -8.564 -18.172 1.00 72.44 142 ASP A O 1
ATOM 1155 N N . TYR A 1 143 ? 16.448 -7.730 -16.121 1.00 73.81 143 TYR A N 1
ATOM 1156 C CA . TYR A 1 143 ? 15.006 -7.971 -16.019 1.00 73.81 143 TYR A CA 1
ATOM 1157 C C . TYR A 1 143 ? 14.135 -6.751 -16.361 1.00 73.81 143 TYR A C 1
ATOM 1159 O O . TYR A 1 143 ? 12.912 -6.882 -16.371 1.00 73.81 143 TYR A O 1
ATOM 1167 N N . GLU A 1 144 ? 14.701 -5.551 -16.544 1.00 69.81 144 GLU A N 1
ATOM 1168 C CA . GLU A 1 144 ? 13.889 -4.339 -16.770 1.00 69.81 144 GLU A CA 1
ATOM 1169 C C . GLU A 1 144 ? 13.343 -4.193 -18.184 1.00 69.81 144 GLU A C 1
ATOM 1171 O O . GLU A 1 144 ? 12.275 -3.615 -18.358 1.00 69.81 144 GLU A O 1
ATOM 1176 N N . TRP A 1 145 ? 14.047 -4.754 -19.151 1.00 60.31 145 TRP A N 1
ATOM 1177 C CA . TRP A 1 145 ? 13.704 -4.911 -20.560 1.00 60.31 145 TRP A CA 1
ATOM 1178 C C . TRP A 1 145 ? 14.487 -6.132 -21.041 1.00 60.31 145 TRP A C 1
ATOM 1180 O O . TRP A 1 145 ? 15.315 -6.620 -20.281 1.00 60.31 145 TRP A O 1
ATOM 1190 N N . GLU A 1 146 ? 14.260 -6.639 -22.250 1.00 54.88 146 GLU A N 1
ATOM 1191 C CA . GLU A 1 146 ? 15.052 -7.716 -22.874 1.00 54.88 146 GLU A CA 1
ATOM 1192 C C . GLU A 1 146 ? 16.524 -7.298 -23.104 1.00 54.88 146 GLU A C 1
ATOM 1194 O O . GLU A 1 146 ? 17.057 -7.353 -24.205 1.00 54.88 146 GLU A O 1
ATOM 1199 N N . MET A 1 147 ? 17.217 -6.868 -22.053 1.00 53.81 147 MET A N 1
ATOM 1200 C CA . MET A 1 147 ? 18.656 -6.757 -21.963 1.00 53.81 147 MET A CA 1
ATOM 1201 C C . MET A 1 147 ? 19.186 -8.178 -21.811 1.00 53.81 147 MET A C 1
ATOM 1203 O O . MET A 1 147 ? 19.705 -8.576 -20.770 1.00 53.81 147 MET A O 1
ATOM 1207 N N . ASN A 1 148 ? 19.005 -8.975 -22.861 1.00 49.59 148 ASN A N 1
ATOM 1208 C CA . ASN A 1 148 ? 19.759 -10.195 -23.020 1.00 49.59 148 ASN A CA 1
ATOM 1209 C C . ASN A 1 148 ? 21.229 -9.778 -23.051 1.00 49.59 148 ASN A C 1
ATOM 1211 O O . ASN A 1 148 ? 21.693 -9.190 -24.025 1.00 49.59 148 ASN A O 1
ATOM 1215 N N . ALA A 1 149 ? 21.986 -10.126 -22.012 1.00 53.22 149 ALA A N 1
ATOM 1216 C CA . ALA A 1 149 ? 23.440 -9.960 -21.975 1.00 53.22 149 ALA A CA 1
ATOM 1217 C C . ALA A 1 149 ? 24.185 -10.727 -23.100 1.00 53.22 149 ALA A C 1
ATOM 1219 O O . ALA A 1 149 ? 25.409 -10.728 -23.130 1.00 53.22 149 ALA A O 1
ATOM 1220 N N . ASN A 1 150 ? 23.452 -11.377 -24.014 1.00 53.25 150 ASN A N 1
ATOM 1221 C CA . ASN A 1 150 ? 23.947 -12.147 -25.152 1.00 53.25 150 ASN A CA 1
ATOM 1222 C C . ASN A 1 150 ? 23.678 -11.479 -26.519 1.00 53.25 150 ASN A C 1
ATOM 1224 O O . ASN A 1 150 ? 23.938 -12.110 -27.541 1.00 53.25 150 ASN A O 1
ATOM 1228 N N . GLU A 1 151 ? 23.147 -10.251 -26.563 1.00 54.56 151 GLU A N 1
ATOM 1229 C CA . GLU A 1 151 ? 22.904 -9.502 -27.816 1.00 54.56 151 GLU A CA 1
ATOM 1230 C C . GLU A 1 151 ? 23.672 -8.164 -27.902 1.00 54.56 151 GLU A C 1
ATOM 1232 O O . GLU A 1 151 ? 23.357 -7.322 -28.744 1.00 54.56 151 GLU A O 1
ATOM 1237 N N . LEU A 1 152 ? 24.710 -7.980 -27.073 1.00 46.84 152 LEU A N 1
ATOM 1238 C CA . LEU A 1 152 ? 25.703 -6.900 -27.193 1.00 46.84 152 LEU A CA 1
ATOM 1239 C C . LEU A 1 152 ? 27.097 -7.457 -27.494 1.00 46.84 152 LEU A C 1
ATOM 1241 O O . LEU A 1 152 ? 27.501 -8.425 -26.812 1.00 46.84 152 LEU A O 1
#

Radius of gyration: 18.14 Å; Cα contacts (8 Å, |Δi|>4): 176; chains: 1; bounding box: 52×33×50 Å

Solvent-accessible surface area (backbone atoms only — not comparable to full-atom values): 9246 Å² total; per-residue (Å²): 111,46,68,70,77,89,82,70,63,92,88,50,82,80,68,51,66,63,56,51,49,48,54,45,27,75,71,74,41,71,36,37,44,30,49,73,30,53,58,60,70,77,60,91,74,70,60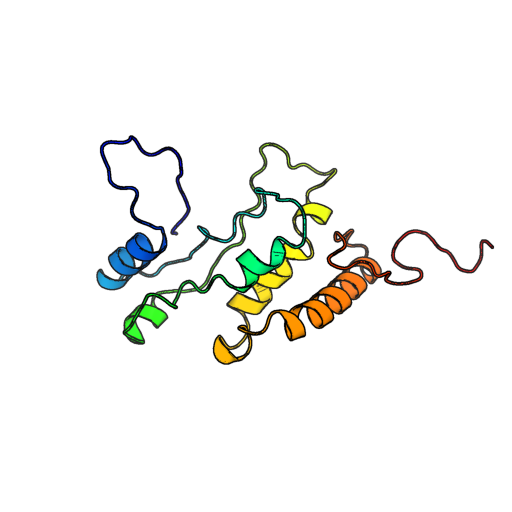,39,55,63,35,31,67,56,60,92,48,76,84,48,88,49,68,73,46,38,66,27,51,77,46,67,46,77,41,74,60,60,92,91,45,48,97,91,43,44,56,35,59,43,26,49,45,51,52,34,42,48,48,50,72,70,48,62,73,82,79,53,70,56,60,83,65,44,53,58,55,50,50,55,47,34,42,56,34,30,71,70,75,39,67,43,45,83,81,64,100,73,82,62,64,61,48,73,52,95,51,54,87,84,80,116

pLDDT: mean 87.02, std 14.49, range [40.44, 97.88]